Protein AF-A0A532DG18-F1 (afdb_monomer)

Mean predicted aligned error: 3.58 Å

Foldseek 3Di:
DDADEAEDDDDWDDDPPFDWDKDADDDPVDPRHGIYTQALPGRTHFDPPDPPPRNRRNHDDDD

Secondary structure (DSSP, 8-state):
----EE--SS-----TT----EEE---SSSTT--EEEPSSSTT-PPPTT--SSGGGGTPPPP-

Sequence (63 aa):
FEVIGYIPGEGHNLQEHSVVMIRGGRVKDLPGVRYHIIRGVLDTQGVKNRKQRRSKYGAKRPK

pLDDT: mean 91.83, std 2.81, range [81.31, 95.75]

Structure (mmCIF, N/CA/C/O backbone):
data_AF-A0A532DG18-F1
#
_entry.id   AF-A0A532DG18-F1
#
loop_
_atom_site.group_PDB
_atom_site.id
_atom_site.type_symbol
_atom_site.label_atom_id
_atom_site.label_alt_id
_atom_site.label_comp_id
_atom_site.label_asym_id
_atom_site.label_entity_id
_atom_site.label_seq_id
_a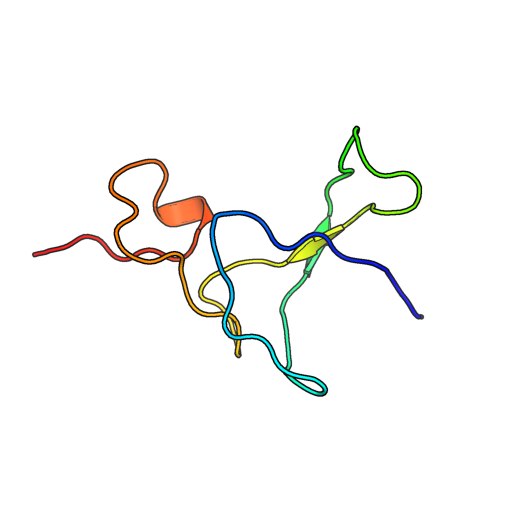tom_site.pdbx_PDB_ins_code
_atom_site.Cartn_x
_atom_site.Cartn_y
_atom_site.Cartn_z
_atom_site.occupancy
_atom_site.B_iso_or_equiv
_atom_site.auth_seq_id
_atom_site.auth_comp_id
_atom_site.auth_asym_id
_atom_site.auth_atom_id
_atom_site.pdbx_PDB_model_num
ATOM 1 N N . PHE A 1 1 ? 2.252 -11.716 -14.238 1.00 82.19 1 PHE A N 1
ATOM 2 C CA . PHE A 1 1 ? 3.100 -10.509 -14.181 1.00 82.19 1 PHE A CA 1
ATOM 3 C C . PHE A 1 1 ? 3.530 -10.297 -12.748 1.00 82.19 1 PHE A C 1
ATOM 5 O O . PHE A 1 1 ? 2.683 -10.399 -11.869 1.00 82.19 1 PHE A O 1
ATOM 12 N N . GLU A 1 2 ? 4.807 -10.019 -12.520 1.00 87.56 2 GLU A N 1
ATOM 13 C CA . GLU A 1 2 ? 5.314 -9.617 -11.209 1.00 87.56 2 GLU A CA 1
ATOM 14 C C . GLU A 1 2 ? 5.397 -8.090 -11.159 1.00 87.56 2 GLU A C 1
ATOM 16 O O . GLU A 1 2 ? 5.835 -7.454 -12.120 1.00 87.56 2 GLU A O 1
ATOM 21 N N . VAL A 1 3 ? 4.912 -7.490 -10.072 1.00 90.12 3 VAL A N 1
ATOM 22 C CA . VAL A 1 3 ? 4.890 -6.035 -9.905 1.00 90.12 3 VAL A CA 1
ATOM 23 C C . VAL A 1 3 ? 5.239 -5.658 -8.474 1.00 90.12 3 VAL A C 1
ATOM 25 O O . VAL A 1 3 ? 4.768 -6.273 -7.522 1.00 90.12 3 VAL A O 1
ATOM 28 N N . ILE A 1 4 ? 6.020 -4.590 -8.327 1.00 92.44 4 ILE A N 1
ATOM 29 C CA . ILE A 1 4 ? 6.366 -4.031 -7.021 1.00 92.44 4 ILE A CA 1
ATOM 30 C C . ILE A 1 4 ? 5.321 -2.974 -6.650 1.00 92.44 4 ILE A C 1
ATOM 32 O O . ILE A 1 4 ? 5.057 -2.033 -7.410 1.00 92.44 4 ILE A O 1
ATOM 36 N N . GLY A 1 5 ? 4.718 -3.134 -5.473 1.00 93.06 5 GLY A N 1
ATOM 37 C CA . GLY A 1 5 ? 3.710 -2.231 -4.925 1.00 93.06 5 GLY A CA 1
ATOM 38 C C . GLY A 1 5 ? 4.182 -1.552 -3.643 1.00 93.06 5 GLY A C 1
ATOM 39 O O . GLY A 1 5 ? 4.785 -2.177 -2.778 1.00 93.06 5 GLY A O 1
ATOM 40 N N . TYR A 1 6 ? 3.870 -0.267 -3.496 1.00 94.81 6 TYR A N 1
ATOM 41 C CA . TYR A 1 6 ? 4.128 0.493 -2.277 1.00 94.81 6 TYR A CA 1
ATOM 42 C C . TYR A 1 6 ? 3.020 0.279 -1.243 1.00 94.81 6 TYR A C 1
ATOM 44 O O . TYR A 1 6 ? 1.834 0.412 -1.561 1.00 94.81 6 TYR A O 1
ATOM 52 N N . ILE A 1 7 ? 3.397 0.018 0.009 1.00 94.06 7 ILE A N 1
ATOM 53 C CA . ILE A 1 7 ? 2.467 -0.050 1.140 1.00 94.06 7 ILE A CA 1
ATOM 54 C C . ILE A 1 7 ? 2.348 1.350 1.762 1.00 94.06 7 ILE A C 1
ATOM 56 O O . ILE A 1 7 ? 3.316 1.841 2.339 1.00 94.06 7 ILE A O 1
ATOM 60 N N . PRO A 1 8 ? 1.179 2.013 1.691 1.00 92.88 8 PRO A N 1
ATOM 61 C CA . PRO A 1 8 ? 1.036 3.362 2.214 1.00 92.88 8 PRO A CA 1
ATOM 62 C C . PRO A 1 8 ? 0.726 3.373 3.717 1.00 92.88 8 PRO A C 1
ATOM 64 O O . PRO A 1 8 ? -0.131 2.627 4.198 1.00 92.88 8 PRO A O 1
ATOM 67 N N . GLY A 1 9 ? 1.328 4.331 4.425 1.00 90.75 9 GLY A N 1
ATOM 68 C CA . GLY A 1 9 ? 1.055 4.609 5.837 1.00 90.75 9 GLY A CA 1
ATOM 69 C C . GLY A 1 9 ? 2.055 3.959 6.789 1.00 90.75 9 GLY A C 1
ATOM 70 O O . GLY A 1 9 ? 3.035 3.360 6.365 1.00 90.75 9 GLY A O 1
ATOM 71 N N . GLU A 1 10 ? 1.808 4.116 8.085 1.00 90.19 10 GLU A N 1
ATOM 72 C CA . GLU A 1 10 ? 2.703 3.649 9.145 1.00 90.19 10 GLU A CA 1
ATOM 73 C C . GLU A 1 10 ? 2.324 2.227 9.579 1.00 90.19 10 GLU A C 1
ATOM 75 O O . GLU A 1 10 ? 1.186 1.976 9.986 1.00 90.19 10 GLU A O 1
ATOM 80 N N . GLY A 1 11 ? 3.281 1.300 9.491 1.00 89.06 11 GLY A N 1
ATOM 81 C CA . GLY A 1 11 ? 3.118 -0.099 9.891 1.00 89.06 11 GLY A CA 1
ATOM 82 C C . GLY A 1 11 ? 2.213 -0.934 8.970 1.00 89.06 11 GLY A C 1
ATOM 83 O O . GLY A 1 11 ? 1.238 -0.462 8.371 1.00 89.06 11 GLY A O 1
ATOM 84 N N . HIS A 1 12 ? 2.507 -2.228 8.859 1.00 92.44 12 HIS A N 1
ATOM 85 C CA . HIS A 1 12 ? 1.650 -3.212 8.194 1.00 92.44 12 HIS A CA 1
ATOM 86 C C . HIS A 1 12 ? 1.742 -4.569 8.890 1.00 92.44 12 HIS A C 1
ATOM 88 O O . HIS A 1 12 ? 2.686 -4.828 9.623 1.00 92.44 12 HIS A O 1
ATOM 94 N N . ASN A 1 13 ? 0.743 -5.417 8.649 1.0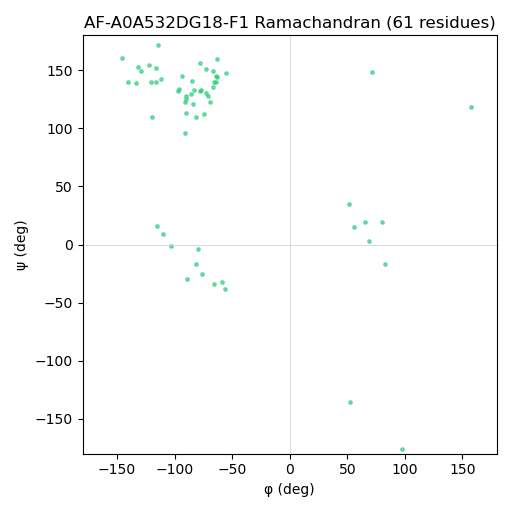0 90.75 13 ASN A N 1
ATOM 95 C CA . ASN A 1 13 ? 0.671 -6.783 9.178 1.00 90.75 13 ASN A CA 1
ATOM 96 C C . ASN A 1 13 ? 0.868 -7.848 8.082 1.00 90.75 13 ASN A C 1
ATOM 98 O O . ASN A 1 13 ? 0.588 -9.018 8.296 1.00 90.75 13 ASN A O 1
ATOM 102 N N . LEU A 1 14 ? 1.261 -7.438 6.873 1.00 92.06 14 LEU A N 1
ATOM 103 C CA . LEU A 1 14 ? 1.427 -8.368 5.758 1.00 92.06 14 LEU A CA 1
ATOM 104 C C . LEU A 1 14 ? 2.586 -9.325 6.007 1.00 92.06 14 LEU A C 1
ATOM 106 O O . LEU A 1 14 ? 3.664 -8.892 6.414 1.00 92.06 14 LEU A O 1
ATOM 110 N N . GLN A 1 15 ? 2.332 -10.592 5.711 1.00 92.50 15 GLN A N 1
ATOM 111 C CA . GLN A 1 15 ? 3.311 -11.668 5.683 1.00 92.50 15 GLN A CA 1
ATOM 112 C C . GLN A 1 15 ? 3.448 -12.158 4.241 1.00 92.50 15 GLN A C 1
ATOM 114 O O . GLN A 1 15 ? 2.674 -11.764 3.358 1.00 92.50 15 GLN A O 1
ATOM 119 N N . GLU A 1 16 ? 4.420 -13.027 3.987 1.00 91.69 16 GLU A N 1
ATOM 120 C CA . GLU A 1 16 ? 4.493 -13.710 2.701 1.00 91.69 16 GLU A CA 1
ATOM 121 C C . GLU A 1 16 ? 3.166 -14.438 2.412 1.00 91.69 16 GLU A C 1
ATOM 123 O O . GLU A 1 16 ? 2.477 -14.884 3.327 1.00 91.69 16 GLU A O 1
ATOM 128 N N . HIS A 1 17 ? 2.786 -14.522 1.133 1.00 91.50 17 HIS A N 1
ATOM 129 C CA . HIS A 1 17 ? 1.576 -15.216 0.656 1.00 91.50 17 HIS A CA 1
ATOM 130 C C . HIS A 1 17 ? 0.234 -14.561 1.049 1.00 91.50 17 HIS A C 1
ATOM 132 O O . HIS A 1 17 ? -0.823 -15.078 0.696 1.00 91.50 17 HIS A O 1
ATOM 138 N N . SER A 1 18 ? 0.249 -13.401 1.718 1.00 91.44 18 SER A N 1
ATOM 139 C CA . SER A 1 18 ? -0.968 -12.615 1.973 1.00 91.44 18 SER A CA 1
ATOM 140 C C . SER A 1 18 ? -1.564 -12.066 0.672 1.00 91.44 18 SER A C 1
ATOM 142 O O . SER A 1 18 ? -0.835 -11.568 -0.194 1.00 91.44 18 SER A O 1
ATOM 144 N N . VAL A 1 19 ? -2.891 -12.082 0.550 1.00 94.00 19 VAL A N 1
ATOM 145 C CA . VAL A 1 19 ? -3.589 -11.562 -0.630 1.00 94.00 19 VAL A CA 1
ATOM 146 C C . VAL A 1 19 ? -3.907 -10.082 -0.431 1.00 94.00 19 VAL A C 1
ATOM 148 O O . VAL A 1 19 ? -4.499 -9.662 0.565 1.00 94.00 19 VAL A O 1
ATOM 151 N N . VAL A 1 20 ? -3.516 -9.258 -1.404 1.00 94.69 20 VAL A N 1
ATOM 152 C CA . VAL A 1 20 ? -3.638 -7.798 -1.322 1.00 94.69 20 VAL A CA 1
ATOM 153 C C . VAL A 1 20 ? -4.318 -7.222 -2.556 1.00 94.69 20 VAL A C 1
ATOM 155 O O . VAL A 1 20 ? -4.181 -7.741 -3.662 1.00 94.69 20 VAL A O 1
ATOM 158 N N . MET A 1 21 ? -5.035 -6.111 -2.375 1.00 94.31 21 MET A N 1
ATOM 159 C CA . MET A 1 21 ? -5.624 -5.366 -3.486 1.00 94.31 21 MET A CA 1
ATOM 160 C C . MET A 1 21 ? -4.715 -4.198 -3.867 1.00 94.31 21 MET A C 1
ATOM 162 O O . MET A 1 21 ? -4.269 -3.431 -3.011 1.00 94.31 21 MET A O 1
ATOM 166 N N . ILE A 1 22 ? -4.452 -4.048 -5.163 1.00 94.38 22 ILE A N 1
ATOM 167 C CA . ILE A 1 22 ? -3.520 -3.057 -5.701 1.00 94.38 22 ILE A CA 1
ATOM 168 C C . ILE A 1 22 ? -4.293 -1.997 -6.496 1.00 94.38 22 ILE A C 1
ATOM 170 O O . ILE A 1 22 ? -5.246 -2.309 -7.205 1.00 94.38 22 ILE A O 1
ATOM 174 N N . ARG A 1 23 ? -3.865 -0.734 -6.404 1.00 95.06 23 ARG A N 1
ATOM 175 C CA . ARG A 1 23 ? -4.313 0.371 -7.263 1.00 95.06 23 ARG A CA 1
ATOM 176 C C . ARG A 1 23 ? -3.144 1.025 -7.994 1.00 95.06 23 ARG A C 1
ATOM 178 O O . ARG A 1 23 ? -2.011 1.028 -7.507 1.00 95.06 23 ARG A O 1
ATOM 185 N N . GLY A 1 24 ? -3.435 1.644 -9.135 1.00 94.50 24 GLY A N 1
ATOM 186 C CA . GLY A 1 24 ? -2.468 2.453 -9.876 1.00 94.50 24 GLY A CA 1
ATOM 187 C C . GLY A 1 24 ? -2.016 3.693 -9.099 1.00 94.50 24 GLY A C 1
ATOM 188 O O . GLY A 1 24 ? -2.792 4.305 -8.360 1.00 94.50 24 GLY A O 1
ATOM 189 N N . GLY A 1 25 ? -0.750 4.069 -9.269 1.00 94.56 25 GLY A N 1
ATOM 190 C CA . GLY A 1 25 ? -0.191 5.304 -8.729 1.00 94.56 25 GLY A CA 1
ATOM 191 C C . GLY A 1 25 ? 1.321 5.206 -8.600 1.00 94.56 25 GLY A C 1
ATOM 192 O O . GLY A 1 25 ? 1.823 4.380 -7.841 1.00 94.56 25 GLY A O 1
ATOM 193 N N . ARG A 1 26 ? 2.052 6.063 -9.315 1.00 94.56 26 ARG A N 1
ATOM 194 C CA . ARG A 1 26 ? 3.514 6.116 -9.226 1.00 94.56 26 ARG A CA 1
ATOM 195 C C . ARG A 1 26 ? 3.947 6.736 -7.902 1.00 94.56 26 ARG A C 1
ATOM 197 O O . ARG A 1 26 ? 3.496 7.829 -7.559 1.00 94.56 26 ARG A O 1
ATOM 204 N N . VAL A 1 27 ? 4.861 6.071 -7.203 1.00 94.50 27 VAL A N 1
ATOM 205 C CA . VAL A 1 27 ? 5.622 6.696 -6.118 1.00 94.50 27 VAL A CA 1
ATOM 206 C C . VAL A 1 27 ? 6.803 7.413 -6.757 1.00 94.50 27 VAL A C 1
ATOM 208 O O . VAL A 1 27 ? 7.576 6.805 -7.491 1.00 94.50 27 VAL A O 1
ATOM 211 N N . LYS A 1 28 ? 6.901 8.731 -6.564 1.00 90.38 28 LYS A N 1
ATOM 212 C CA . LYS A 1 28 ? 7.957 9.533 -7.204 1.00 90.38 28 LYS A CA 1
ATOM 213 C C . LYS A 1 28 ? 9.345 9.163 -6.685 1.00 90.38 28 LYS A C 1
ATOM 215 O O . LYS A 1 28 ? 10.283 9.152 -7.473 1.00 90.38 28 LYS A O 1
ATOM 220 N N . ASP A 1 29 ? 9.422 8.803 -5.410 1.00 92.56 29 ASP A N 1
ATOM 221 C CA . ASP A 1 29 ? 10.679 8.586 -4.692 1.00 92.56 29 ASP A CA 1
ATOM 222 C C . ASP A 1 29 ? 11.291 7.203 -4.953 1.00 92.56 29 ASP A C 1
ATOM 224 O O . ASP A 1 29 ? 12.468 6.988 -4.689 1.00 92.56 29 ASP A O 1
ATOM 228 N N . LEU A 1 30 ? 10.508 6.258 -5.488 1.00 91.88 30 LEU A N 1
ATOM 229 C CA . LEU A 1 30 ? 10.930 4.874 -5.690 1.00 91.88 30 LEU A CA 1
ATOM 230 C C . LEU A 1 30 ? 10.880 4.505 -7.182 1.00 91.88 30 LEU A C 1
ATOM 232 O O . LEU A 1 30 ? 9.785 4.377 -7.748 1.00 91.88 30 LEU A O 1
ATOM 236 N N . PRO A 1 31 ? 12.033 4.313 -7.851 1.00 91.69 31 PRO A N 1
ATOM 237 C CA . PRO A 1 31 ? 12.053 3.855 -9.234 1.00 91.69 31 PRO A CA 1
ATOM 238 C C . PRO A 1 31 ? 11.465 2.439 -9.331 1.00 91.69 31 PRO A C 1
ATOM 240 O O . PRO A 1 31 ? 11.677 1.595 -8.470 1.00 91.69 31 PRO A O 1
ATOM 243 N N . GLY A 1 32 ? 10.675 2.182 -10.375 1.00 90.88 32 GLY A N 1
ATOM 244 C CA . GLY A 1 32 ? 10.016 0.885 -10.588 1.00 90.88 32 GLY A CA 1
ATOM 245 C C . GLY A 1 32 ? 8.704 0.679 -9.818 1.00 90.88 32 GLY A C 1
ATOM 246 O O . GLY A 1 32 ? 7.892 -0.146 -10.232 1.00 90.88 32 GLY A O 1
ATOM 247 N N . VAL A 1 33 ? 8.413 1.480 -8.784 1.00 95.31 33 VAL A N 1
ATOM 248 C CA . VAL A 1 33 ? 7.193 1.327 -7.973 1.00 95.31 33 VAL A CA 1
ATOM 249 C C . VAL A 1 33 ? 6.046 2.165 -8.54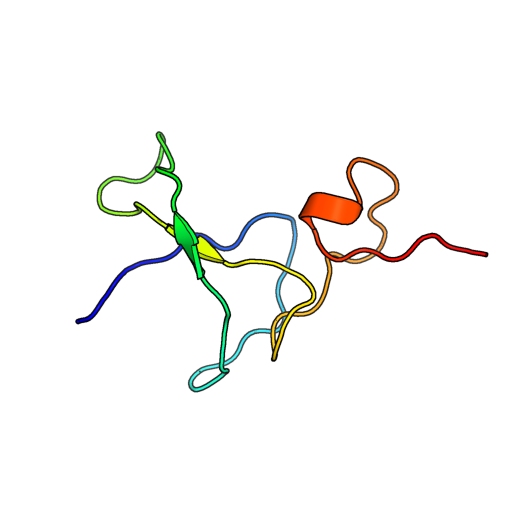0 1.00 95.31 33 VAL A C 1
ATOM 251 O O . VAL A 1 33 ? 5.908 3.371 -8.303 1.00 95.31 33 VAL A O 1
ATOM 254 N N . ARG A 1 34 ? 5.205 1.508 -9.343 1.00 94.69 34 ARG A N 1
ATOM 255 C CA . ARG A 1 34 ? 4.095 2.142 -10.086 1.00 94.69 34 ARG A CA 1
ATOM 256 C C . ARG A 1 34 ? 2.717 1.916 -9.468 1.00 94.69 34 ARG A C 1
ATOM 258 O O . ARG A 1 34 ? 1.718 2.420 -9.987 1.00 94.69 34 ARG A O 1
ATOM 265 N N . TYR A 1 35 ? 2.670 1.168 -8.373 1.00 95.75 35 TYR A N 1
ATOM 266 C CA . TYR A 1 35 ? 1.438 0.708 -7.762 1.00 95.75 35 TYR A CA 1
ATOM 267 C C . TYR A 1 35 ? 1.426 0.955 -6.261 1.00 95.75 35 TYR A C 1
ATOM 269 O O . TYR A 1 35 ? 2.468 0.998 -5.612 1.00 95.75 35 TYR A O 1
ATOM 277 N N . HIS A 1 36 ? 0.226 1.106 -5.712 1.00 95.00 36 HIS A N 1
ATOM 278 C CA . HIS A 1 36 ? -0.010 1.230 -4.280 1.00 95.00 36 HIS A CA 1
ATOM 279 C C . HIS A 1 36 ? -0.927 0.110 -3.810 1.00 95.00 36 HIS A C 1
ATOM 281 O O . HIS A 1 36 ? -1.935 -0.178 -4.452 1.00 95.00 36 HIS A O 1
ATOM 287 N N . ILE A 1 37 ? -0.639 -0.449 -2.645 1.00 94.81 37 ILE A N 1
ATOM 288 C CA . ILE A 1 37 ? -1.536 -1.384 -1.972 1.00 94.81 37 ILE A CA 1
ATOM 289 C C . ILE A 1 37 ? -2.663 -0.592 -1.295 1.00 94.81 37 ILE A C 1
ATOM 291 O O . ILE A 1 37 ? -2.428 0.422 -0.628 1.00 94.81 37 ILE A O 1
ATOM 295 N N . ILE A 1 38 ? -3.904 -1.027 -1.498 1.00 94.19 38 ILE A N 1
ATOM 296 C CA . ILE A 1 38 ? -5.082 -0.474 -0.824 1.00 94.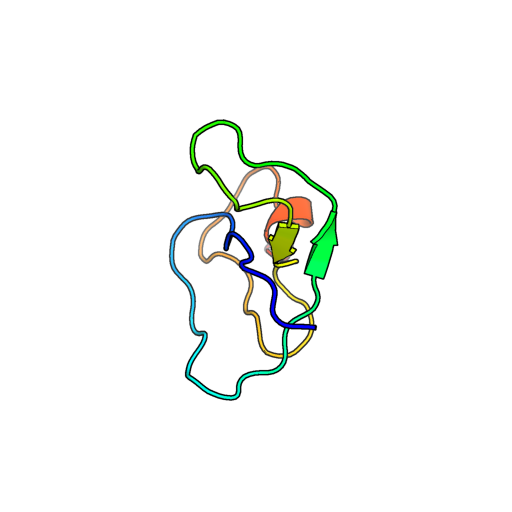19 38 ILE A CA 1
ATOM 297 C C . ILE A 1 38 ? -5.105 -1.025 0.600 1.00 94.19 38 ILE A C 1
ATOM 299 O O . ILE A 1 38 ? -4.922 -2.217 0.790 1.00 94.19 38 ILE A O 1
ATOM 303 N N . ARG A 1 39 ? -5.319 -0.164 1.600 1.00 94.25 39 ARG A N 1
ATOM 304 C CA . ARG A 1 39 ? -5.373 -0.558 3.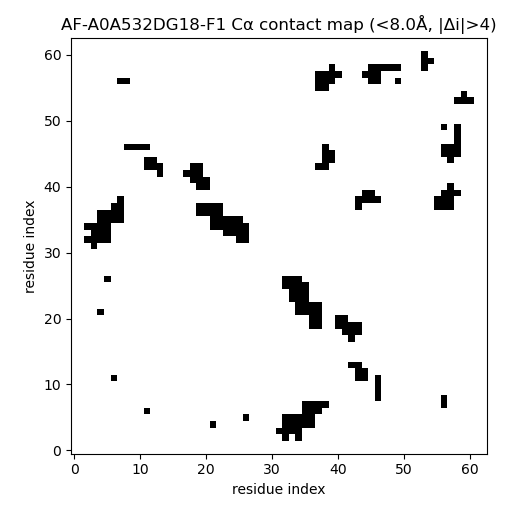016 1.00 94.25 39 ARG A CA 1
ATOM 305 C C . ARG A 1 39 ? -6.805 -0.831 3.459 1.00 94.25 39 ARG A C 1
ATOM 307 O O . ARG A 1 39 ? -7.712 -0.093 3.078 1.00 94.25 39 ARG A O 1
ATOM 314 N N . GLY A 1 40 ? -6.979 -1.800 4.354 1.00 91.38 40 GLY A N 1
ATOM 315 C CA . GLY A 1 40 ? -8.283 -2.158 4.920 1.00 91.38 40 GLY A CA 1
ATOM 316 C C . GLY A 1 40 ? -9.124 -3.038 3.996 1.00 91.38 40 GLY A C 1
ATOM 317 O O . GLY A 1 40 ? -10.341 -3.076 4.158 1.00 91.38 40 GLY A O 1
ATOM 318 N N . VAL A 1 41 ? -8.487 -3.693 3.021 1.00 90.88 41 VAL A N 1
ATOM 319 C CA . VAL A 1 41 ? -9.119 -4.574 2.030 1.00 90.88 41 VAL A CA 1
ATOM 320 C C . VAL A 1 41 ? -8.303 -5.867 1.932 1.00 90.88 41 VAL A C 1
ATOM 322 O O . VAL A 1 41 ? -7.070 -5.810 1.936 1.00 90.88 41 VAL A O 1
ATOM 325 N N . LEU A 1 42 ? -8.985 -7.015 1.831 1.00 93.06 42 LEU A N 1
ATOM 326 C CA . LEU A 1 42 ? -8.378 -8.353 1.923 1.00 93.06 42 LEU A CA 1
ATOM 327 C C . LEU A 1 42 ? -7.532 -8.477 3.206 1.00 93.06 42 LEU A C 1
ATOM 329 O O . LEU A 1 42 ? -7.963 -8.007 4.261 1.00 93.06 42 LEU A O 1
ATOM 333 N N . ASP A 1 43 ? -6.325 -9.036 3.124 1.00 93.00 43 ASP A N 1
ATOM 334 C CA . ASP A 1 43 ? -5.482 -9.309 4.296 1.00 93.00 43 ASP A CA 1
ATOM 335 C C . ASP A 1 43 ? -4.741 -8.058 4.810 1.00 93.00 43 ASP A C 1
ATOM 337 O O . ASP A 1 43 ? -4.066 -8.071 5.845 1.00 93.00 43 ASP A O 1
ATOM 341 N N . THR A 1 44 ? -4.875 -6.923 4.114 1.00 91.94 44 THR A N 1
ATOM 342 C CA . THR A 1 44 ? -4.226 -5.667 4.506 1.00 91.94 44 THR A CA 1
ATOM 343 C C . THR A 1 44 ? -5.031 -4.949 5.594 1.00 91.94 44 THR A C 1
ATOM 345 O O . THR A 1 44 ? -6.085 -4.355 5.357 1.00 91.94 44 THR A O 1
ATOM 348 N N . GLN A 1 45 ? -4.513 -4.914 6.820 1.00 92.38 45 GLN A N 1
ATOM 349 C CA . GLN A 1 45 ?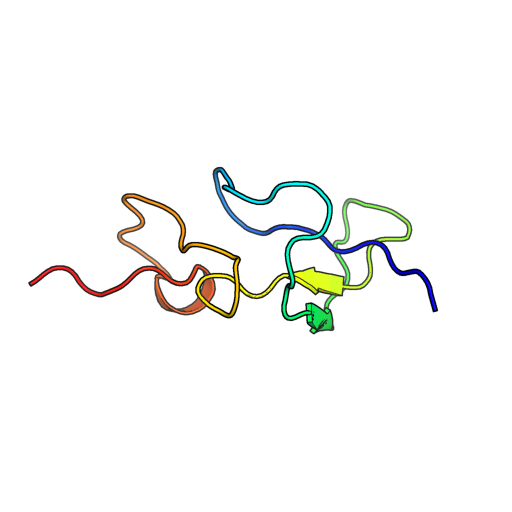 -5.170 -4.164 7.895 1.00 92.38 45 GLN A CA 1
ATOM 350 C C . GLN A 1 45 ? -5.019 -2.644 7.731 1.00 92.38 45 GLN A C 1
ATOM 352 O O . GLN A 1 45 ? -4.031 -2.138 7.189 1.00 92.38 45 GLN A O 1
ATOM 357 N N . GLY A 1 46 ? -5.997 -1.887 8.232 1.00 91.88 46 GLY A N 1
ATOM 358 C CA . GLY A 1 46 ? -5.923 -0.428 8.298 1.00 91.88 46 GLY A CA 1
ATOM 359 C C . GLY A 1 46 ? -4.788 0.070 9.200 1.00 91.88 46 GLY A C 1
ATOM 360 O O . GLY A 1 46 ? -4.284 -0.658 10.054 1.00 91.88 46 GLY A O 1
ATOM 361 N N . VAL A 1 47 ? -4.366 1.320 9.015 1.00 93.50 47 VAL A N 1
ATOM 362 C CA . VAL A 1 47 ? -3.356 1.949 9.887 1.00 93.50 47 VAL A CA 1
ATOM 363 C C . VAL A 1 47 ? -3.968 2.230 11.264 1.00 93.50 47 VAL A C 1
ATOM 365 O O . VAL A 1 47 ? -5.030 2.856 11.361 1.00 93.50 47 VAL A O 1
ATOM 368 N N . LYS A 1 48 ? -3.299 1.780 12.334 1.00 89.62 48 LYS A N 1
ATOM 369 C CA . LYS A 1 48 ? -3.746 1.982 13.723 1.00 89.62 48 LYS A CA 1
ATOM 370 C C . LYS A 1 48 ? -3.694 3.466 14.105 1.00 89.62 48 LYS A C 1
ATOM 372 O O . LYS A 1 48 ? -2.864 4.215 13.604 1.00 89.62 48 LYS A O 1
ATOM 377 N N . ASN A 1 49 ? -4.593 3.897 14.993 1.00 87.31 49 ASN A N 1
ATOM 378 C CA . ASN A 1 49 ? -4.631 5.250 15.578 1.00 87.31 49 ASN A CA 1
ATOM 379 C C . ASN A 1 49 ? -4.692 6.425 14.581 1.00 87.31 49 ASN A C 1
ATOM 381 O O . ASN A 1 49 ? -4.500 7.584 14.958 1.00 87.31 49 ASN A O 1
ATOM 385 N N . ARG A 1 50 ? -5.017 6.173 13.307 1.00 89.06 50 ARG A N 1
ATOM 386 C CA . ARG A 1 50 ? -5.116 7.229 12.300 1.00 89.06 50 ARG A CA 1
ATOM 387 C C . ARG A 1 50 ? -6.395 8.045 12.515 1.00 89.06 50 ARG A C 1
ATOM 389 O O . ARG A 1 50 ? -7.500 7.556 12.294 1.00 89.06 50 ARG A O 1
ATOM 396 N N . LYS A 1 51 ? -6.252 9.316 12.906 1.00 89.44 51 LYS A N 1
ATOM 397 C CA . LYS A 1 51 ? -7.392 10.231 13.137 1.00 89.44 51 LYS A CA 1
ATOM 398 C C . LYS A 1 51 ? -7.818 11.009 11.883 1.00 89.44 51 LYS A C 1
ATOM 400 O O . LYS A 1 51 ? -9.002 11.288 11.716 1.00 89.44 51 LYS A O 1
ATOM 405 N N . GLN A 1 52 ? -6.886 11.298 10.969 1.00 90.69 52 GLN A N 1
ATOM 406 C CA . GLN A 1 52 ? -7.120 12.086 9.747 1.00 90.69 52 GLN A CA 1
ATOM 407 C C . GLN A 1 52 ? -6.910 11.268 8.461 1.00 90.69 52 GLN A C 1
ATOM 409 O O . GLN A 1 52 ? -6.114 10.330 8.432 1.00 90.69 52 GLN A O 1
ATOM 414 N N . ARG A 1 53 ? -7.609 11.638 7.372 1.00 91.25 53 ARG A N 1
ATOM 415 C CA . ARG A 1 53 ? -7.559 10.953 6.054 1.00 91.25 53 ARG A CA 1
ATOM 416 C C . ARG A 1 53 ? -7.793 9.435 6.140 1.00 91.25 53 ARG A C 1
ATOM 418 O O . ARG A 1 53 ? -7.211 8.653 5.392 1.00 91.25 53 ARG A O 1
ATOM 425 N N . ARG A 1 54 ? -8.656 9.028 7.072 1.00 92.81 54 ARG A N 1
ATOM 426 C CA . ARG A 1 54 ? -8.903 7.632 7.462 1.00 92.81 54 ARG A CA 1
ATOM 427 C C . ARG A 1 54 ? -9.313 6.721 6.305 1.00 92.81 54 ARG A C 1
ATOM 429 O O . ARG A 1 54 ? -8.836 5.594 6.227 1.00 92.81 54 ARG A O 1
ATOM 436 N N . SER A 1 55 ? -10.123 7.242 5.384 1.00 90.00 55 SER A N 1
ATOM 437 C CA . SER A 1 55 ? -10.619 6.520 4.207 1.00 90.00 55 SER A CA 1
ATOM 438 C C . SER A 1 55 ? -9.504 5.999 3.299 1.00 90.00 55 SER A C 1
ATOM 440 O O . SER A 1 55 ? -9.642 4.931 2.720 1.00 90.00 5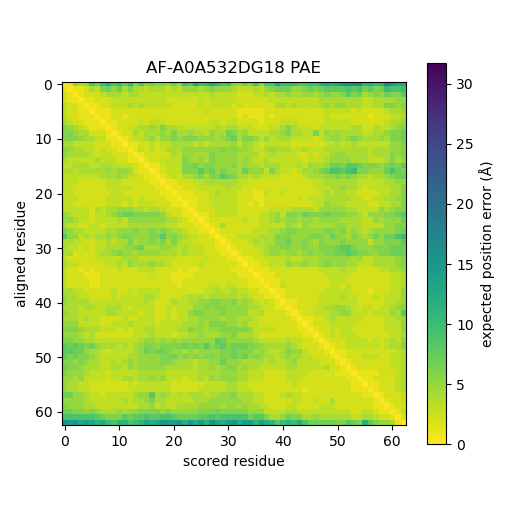5 SER A O 1
ATOM 442 N N . LYS A 1 56 ? -8.369 6.705 3.208 1.00 90.88 56 LYS A N 1
ATOM 443 C CA . LYS A 1 56 ? -7.230 6.288 2.373 1.00 90.88 56 LYS A CA 1
ATOM 444 C C . LYS A 1 56 ? -6.421 5.140 2.989 1.00 90.88 56 LYS A C 1
ATOM 446 O O . LYS A 1 56 ? -5.757 4.408 2.265 1.00 90.88 56 LYS A O 1
ATOM 451 N N . TYR A 1 57 ? -6.455 5.005 4.314 1.00 94.38 57 TYR A N 1
ATOM 452 C CA . TYR A 1 57 ? -5.609 4.080 5.075 1.00 94.38 57 TYR A CA 1
ATOM 453 C C . TYR A 1 57 ? -6.409 2.975 5.780 1.00 94.38 57 TYR A C 1
ATOM 455 O O . TYR A 1 57 ? -5.887 2.336 6.691 1.00 94.38 57 TYR A O 1
ATOM 463 N N . GLY A 1 5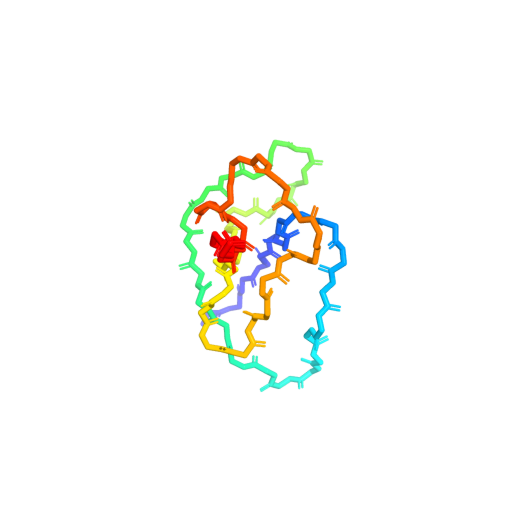8 ? -7.671 2.762 5.395 1.00 90.75 58 GLY A N 1
ATOM 464 C CA . GLY A 1 58 ? -8.512 1.697 5.949 1.00 90.75 58 GLY A CA 1
ATOM 465 C C . GLY A 1 58 ? -8.847 1.854 7.437 1.00 90.75 58 GLY A C 1
ATOM 466 O O . GLY A 1 58 ? -9.192 0.872 8.089 1.00 90.75 58 GLY A O 1
ATOM 467 N N . ALA A 1 59 ? -8.722 3.059 8.003 1.00 93.25 59 ALA A N 1
ATOM 468 C CA . ALA A 1 59 ? -9.056 3.308 9.404 1.00 93.25 59 ALA A CA 1
ATOM 469 C C . ALA A 1 59 ? -10.557 3.611 9.550 1.00 93.25 59 ALA A C 1
ATOM 471 O O . ALA A 1 59 ? -11.103 4.464 8.847 1.00 93.25 59 ALA A O 1
ATOM 472 N N . LYS A 1 60 ? -11.246 2.932 10.472 1.00 90.12 60 LYS A N 1
ATOM 473 C CA . LYS A 1 60 ? -12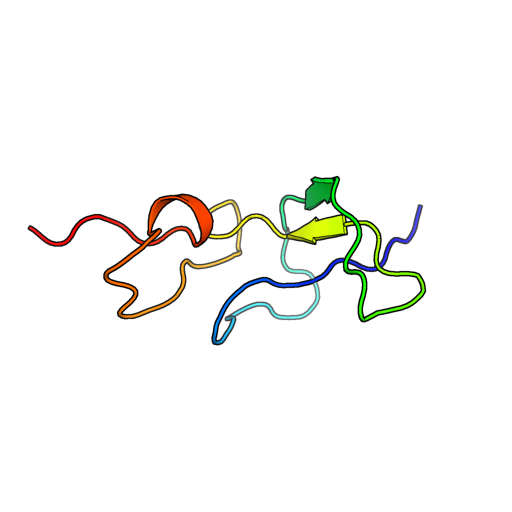.667 3.195 10.751 1.00 90.12 60 LYS A CA 1
ATOM 474 C C . LYS A 1 60 ? -12.837 4.454 11.607 1.00 90.12 60 LYS A C 1
ATOM 476 O O . LYS A 1 60 ? -11.920 4.882 12.308 1.00 90.12 60 LYS A O 1
ATOM 481 N N . ARG A 1 61 ? -14.019 5.075 11.537 1.00 89.00 61 ARG A N 1
ATOM 482 C CA . ARG A 1 61 ? -14.383 6.176 12.439 1.00 89.00 61 ARG A CA 1
ATOM 483 C C . ARG A 1 61 ? -14.572 5.591 13.852 1.00 89.00 61 ARG A C 1
ATOM 485 O O . ARG A 1 61 ? -15.370 4.665 13.978 1.00 89.00 61 ARG A O 1
ATOM 492 N N . PRO A 1 62 ? -13.843 6.079 14.875 1.00 86.00 62 PRO A N 1
ATOM 493 C CA . PRO A 1 62 ? -14.127 5.714 16.255 1.00 86.00 62 PRO A CA 1
ATOM 494 C C . PRO A 1 62 ? -15.529 6.220 16.612 1.00 86.00 62 PRO A C 1
ATOM 496 O O . PRO A 1 62 ? -15.951 7.255 16.081 1.00 86.00 62 PRO A O 1
ATOM 499 N N . LYS A 1 63 ? -16.245 5.443 17.427 1.00 81.31 63 LYS A N 1
ATOM 500 C CA . LYS A 1 63 ? -17.551 5.834 17.963 1.00 81.31 63 LYS A CA 1
ATOM 501 C C . LYS A 1 63 ? -17.386 6.986 18.944 1.00 81.31 63 LYS A C 1
ATOM 503 O O . LYS A 1 63 ? -16.359 6.981 19.658 1.00 81.31 63 LYS A O 1
#

Radius of gyration: 12.22 Å; Cα contacts (8 Å, |Δi|>4): 105; chains: 1; bounding box: 30×27×32 Å

Nearest PDB structures (foldseek):
  9gr1-assembly1_L  TM=9.989E-01  e=5.409E-09  Escherichia coli BL21(DE3)
  8cgj-assembly1_L  TM=9.966E-01  e=5.785E-09  Escherichia coli BW25113
  8cai-assembly1_L  TM=1.001E+00  e=7.079E-09  Escherichia coli BW25113
  8cwo-assembly1_L  TM=9.945E-01  e=1.134E-08  Cutibacterium acnes
  8rdw-assembly1_L6  TM=9.949E-01  e=1.815E-08  Psychrobacter urativorans

Solvent-accessible surface area (backbone atoms only — not comparable to full-atom values): 4029 Å² total; per-residue (Å²): 136,90,81,56,62,42,76,72,76,68,79,79,77,75,56,88,93,59,58,72,46,76,41,86,45,70,47,89,91,42,86,85,27,48,25,30,43,49,36,48,37,80,62,30,60,36,35,76,93,49,85,67,75,23,80,74,32,32,28,74,82,80,131